Protein AF-A0AAV3YFN3-F1 (afdb_monomer_lite)

Radius of gyration: 21.77 Å; chains: 1; bounding box: 34×32×59 Å

Foldseek 3Di:
DPQQQDQDPQQRGGVVCQVVQAHDDDPDDDDPVRRDHDPCSVVSSVVSNVVSVVVVVVVVCVVVVPDPPDDDDDAQDWDWDQDPVPRDTDIDRGPPPPDDD

pLDDT: mean 84.96, std 13.47, range [33.41, 96.44]

Secondary structure (DSSP, 8-state):
--TTTSPPTTTSS-HHHHHHSSPPP-SS---HHHHS--TTHHHHHHHHHHHHHHHHHHHHHHHTT--SSPPPPPTT--EEEEPTTT--EEEE---------

Organism: NCBI:txid259542

Structure (mmCIF, N/CA/C/O backbone):
data_AF-A0AAV3YFN3-F1
#
_entry.id   AF-A0AAV3YFN3-F1
#
loop_
_atom_site.group_PDB
_atom_site.id
_atom_site.type_symbol
_atom_site.label_atom_id
_atom_site.label_alt_id
_atom_site.label_comp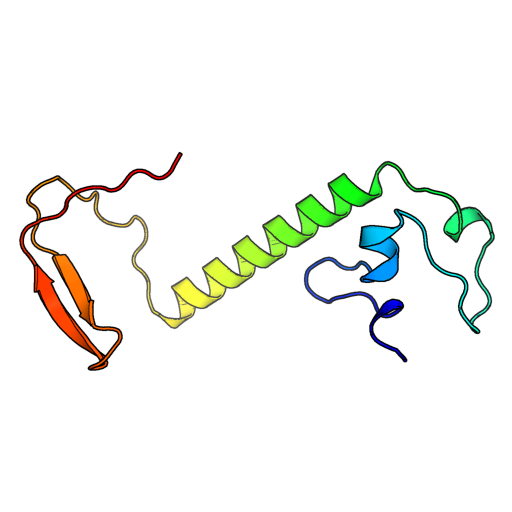_id
_atom_site.label_asym_id
_atom_site.label_entity_id
_atom_site.label_seq_id
_atom_site.pdbx_PDB_ins_code
_atom_site.Cartn_x
_atom_site.Cartn_y
_atom_site.Cartn_z
_atom_site.occupancy
_atom_site.B_iso_or_equiv
_atom_site.auth_seq_id
_atom_site.auth_comp_id
_atom_site.auth_asym_id
_atom_site.auth_atom_id
_atom_site.pdbx_PDB_model_num
ATOM 1 N N . MET A 1 1 ? -10.456 -19.593 9.752 1.00 56.38 1 MET A N 1
ATOM 2 C CA . MET A 1 1 ? -10.877 -18.220 9.375 1.00 56.38 1 MET A CA 1
ATOM 3 C C . MET A 1 1 ? -9.982 -17.193 10.095 1.00 56.38 1 MET A C 1
ATOM 5 O O . MET A 1 1 ? -10.391 -16.634 11.103 1.00 56.38 1 MET A O 1
ATOM 9 N N . ILE A 1 2 ? -8.732 -17.009 9.630 1.00 84.75 2 ILE A N 1
ATOM 10 C CA . ILE A 1 2 ? -7.653 -16.270 10.342 1.00 84.75 2 ILE A CA 1
ATOM 11 C C . ILE A 1 2 ? -7.343 -14.912 9.678 1.00 84.75 2 ILE A C 1
ATOM 13 O O . ILE A 1 2 ? -7.207 -13.906 10.371 1.00 84.75 2 ILE A O 1
ATOM 17 N N . TYR A 1 3 ? -7.363 -14.862 8.339 1.00 90.44 3 TYR A N 1
ATOM 18 C CA . TYR A 1 3 ? -6.943 -13.708 7.530 1.00 90.44 3 TYR A CA 1
ATOM 19 C C . TYR A 1 3 ? -7.578 -12.363 7.931 1.00 90.44 3 TYR A C 1
ATOM 21 O O . TYR A 1 3 ? -6.905 -11.340 7.971 1.00 90.44 3 TYR A O 1
ATOM 29 N N . ARG A 1 4 ? -8.872 -12.354 8.283 1.00 91.94 4 ARG A N 1
ATOM 30 C CA . ARG A 1 4 ? -9.615 -11.116 8.585 1.00 91.94 4 ARG A CA 1
ATOM 31 C C . ARG A 1 4 ? -9.123 -10.363 9.827 1.00 91.94 4 ARG A C 1
ATOM 33 O O . ARG A 1 4 ? -9.336 -9.159 9.905 1.00 91.94 4 ARG A O 1
ATOM 40 N N . ALA A 1 5 ? -8.541 -11.072 10.796 1.00 90.12 5 ALA A N 1
ATOM 41 C CA . ALA A 1 5 ? -8.120 -10.523 12.088 1.00 90.12 5 ALA A CA 1
ATOM 42 C C . ALA A 1 5 ? -6.595 -10.365 12.193 1.00 90.12 5 ALA A C 1
ATOM 44 O O . ALA A 1 5 ? -6.108 -9.669 13.079 1.00 90.12 5 ALA A O 1
ATOM 45 N N . THR A 1 6 ? -5.842 -10.993 11.289 1.00 91.19 6 THR A N 1
ATOM 46 C CA . THR A 1 6 ? -4.388 -10.858 11.202 1.00 91.19 6 THR A CA 1
ATOM 47 C C . THR A 1 6 ? -4.001 -9.546 10.521 1.00 91.19 6 THR A C 1
ATOM 49 O O . THR A 1 6 ? -4.499 -9.271 9.426 1.00 91.19 6 THR A O 1
ATOM 52 N N . PRO A 1 7 ? -3.120 -8.735 11.128 1.00 91.94 7 PRO A N 1
ATOM 53 C CA . PRO A 1 7 ? -2.560 -7.556 10.478 1.00 91.94 7 PRO A CA 1
ATOM 54 C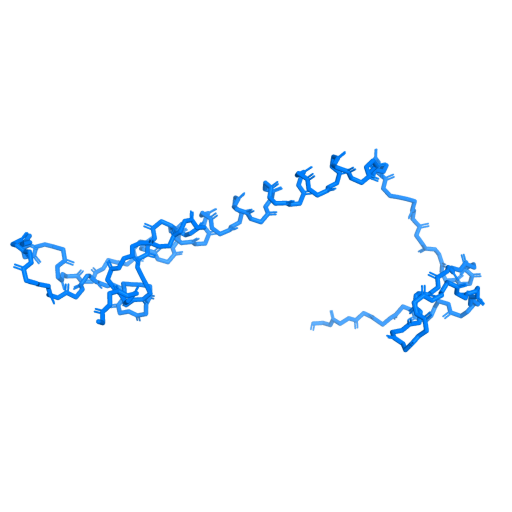 C . PRO A 1 7 ? -1.817 -7.916 9.189 1.00 91.94 7 PRO A C 1
ATOM 56 O O . PRO A 1 7 ? -1.069 -8.892 9.155 1.00 91.94 7 PRO A O 1
ATOM 59 N N . HIS A 1 8 ? -2.010 -7.119 8.138 1.00 93.19 8 HIS A N 1
ATOM 60 C CA . HIS A 1 8 ? -1.273 -7.279 6.887 1.00 93.19 8 HIS A CA 1
ATOM 61 C C . HIS A 1 8 ? 0.097 -6.593 6.970 1.00 93.19 8 HIS A C 1
ATOM 63 O O . HIS A 1 8 ? 0.209 -5.510 7.542 1.00 93.19 8 HIS A O 1
ATOM 69 N N . SER A 1 9 ? 1.131 -7.184 6.369 1.00 91.25 9 SER A N 1
ATOM 70 C CA . SER A 1 9 ? 2.513 -6.682 6.446 1.00 91.25 9 SER A CA 1
ATOM 71 C C . SER A 1 9 ? 2.698 -5.291 5.831 1.00 91.25 9 SER A C 1
ATOM 73 O O . SER A 1 9 ? 3.476 -4.493 6.342 1.00 91.25 9 SER A O 1
ATOM 75 N N . SER A 1 10 ? 1.967 -4.976 4.760 1.00 91.31 10 SER A N 1
ATOM 76 C CA . SER A 1 10 ? 2.084 -3.679 4.076 1.00 91.31 10 SER A CA 1
ATOM 77 C C . SER A 1 10 ? 1.397 -2.522 4.811 1.00 91.31 10 SER A C 1
ATOM 79 O O . SER A 1 10 ? 1.901 -1.404 4.798 1.00 91.31 10 SER A O 1
ATOM 81 N N . THR A 1 11 ? 0.251 -2.763 5.455 1.00 91.94 11 THR A N 1
ATOM 82 C CA . THR A 1 11 ? -0.569 -1.706 6.081 1.00 91.94 11 THR A CA 1
ATOM 83 C C . THR A 1 11 ? -0.521 -1.719 7.607 1.00 91.94 11 THR A C 1
ATOM 85 O O . THR A 1 11 ? -0.983 -0.767 8.235 1.00 91.94 11 THR A O 1
ATOM 88 N N . ASN A 1 12 ? 0.032 -2.773 8.217 1.00 91.81 12 ASN A N 1
ATOM 89 C CA . ASN A 1 12 ? 0.049 -3.031 9.662 1.00 91.81 12 ASN A CA 1
ATOM 90 C C . ASN A 1 12 ? -1.342 -3.069 10.321 1.00 91.81 12 ASN A C 1
ATOM 92 O O . ASN A 1 12 ? -1.468 -2.917 11.538 1.00 91.81 12 ASN A O 1
ATOM 96 N N . VAL A 1 13 ? -2.396 -3.268 9.527 1.00 93.31 13 VAL A N 1
ATOM 97 C CA . VAL A 1 13 ? -3.794 -3.288 9.970 1.00 93.31 13 VAL A CA 1
ATOM 98 C C . VAL A 1 13 ? -4.476 -4.531 9.406 1.00 93.31 13 VAL A C 1
ATOM 100 O O . VAL A 1 13 ? -4.126 -5.004 8.323 1.00 93.31 13 VAL A O 1
ATOM 103 N N . SER A 1 14 ? -5.415 -5.108 10.158 1.00 93.12 14 SER A N 1
ATOM 104 C CA . SER A 1 14 ? -6.163 -6.277 9.681 1.00 93.12 14 SER A CA 1
ATOM 105 C C . SER A 1 14 ? -7.211 -5.885 8.628 1.00 93.12 14 SER A C 1
ATOM 107 O O . SER A 1 14 ? -7.748 -4.776 8.694 1.00 93.12 14 SER A O 1
ATOM 109 N N . PRO A 1 15 ? -7.567 -6.771 7.680 1.00 94.06 15 PRO A N 1
ATOM 110 C CA . PRO A 1 15 ? -8.577 -6.463 6.666 1.00 94.06 15 PRO A CA 1
ATOM 111 C C . PRO A 1 15 ? -9.922 -6.016 7.255 1.00 94.06 15 PRO A C 1
ATOM 113 O O . PRO A 1 15 ? -10.532 -5.068 6.767 1.00 94.06 15 PRO A O 1
ATOM 116 N N . ALA A 1 16 ? -10.373 -6.654 8.341 1.00 93.12 16 ALA A N 1
ATOM 117 C CA . ALA A 1 16 ? -11.619 -6.265 8.994 1.00 93.12 16 ALA A CA 1
ATOM 118 C C . ALA A 1 16 ? -11.516 -4.890 9.672 1.00 93.12 16 ALA A C 1
ATOM 120 O O . ALA A 1 16 ? -12.476 -4.125 9.652 1.00 93.12 16 ALA A O 1
ATOM 121 N N . GLU A 1 17 ? -10.359 -4.564 10.248 1.00 92.81 17 GLU A N 1
ATOM 122 C CA . GLU A 1 17 ? -10.121 -3.273 10.897 1.00 92.81 17 GLU A CA 1
ATOM 123 C C . GLU A 1 17 ? -10.042 -2.124 9.889 1.00 92.81 17 GLU A C 1
ATOM 125 O O . GLU A 1 17 ? -10.590 -1.054 10.150 1.00 92.81 17 GLU A O 1
ATOM 130 N N . ALA A 1 18 ? -9.440 -2.362 8.722 1.00 93.56 18 ALA A N 1
ATOM 131 C CA . ALA A 1 18 ? -9.406 -1.399 7.625 1.00 93.56 18 ALA A CA 1
ATOM 132 C C . ALA A 1 18 ? -10.805 -1.096 7.064 1.00 93.56 18 ALA A C 1
ATOM 134 O O . ALA A 1 18 ? -11.076 0.037 6.686 1.00 93.56 18 ALA A O 1
ATOM 135 N N . LEU A 1 19 ? -11.695 -2.092 7.032 1.00 92.81 19 LEU A N 1
ATOM 136 C CA . LEU A 1 19 ? -13.055 -1.934 6.518 1.00 92.81 19 LEU A CA 1
ATOM 137 C C . LEU A 1 19 ? -14.015 -1.327 7.554 1.00 92.81 19 LEU A C 1
ATOM 139 O O . LEU A 1 19 ? -14.863 -0.511 7.211 1.00 92.81 19 LEU A O 1
ATOM 143 N N . MET A 1 20 ? -13.893 -1.721 8.824 1.00 91.19 20 MET A N 1
ATOM 144 C CA . MET A 1 20 ? -14.827 -1.326 9.890 1.00 91.19 20 MET A CA 1
ATOM 145 C C . MET A 1 20 ? -14.362 -0.101 10.695 1.00 91.19 20 MET A C 1
ATOM 147 O O . MET A 1 20 ? -15.081 0.355 11.586 1.00 91.19 20 MET A O 1
ATOM 151 N N . ASN A 1 21 ? -13.148 0.404 10.449 1.00 92.19 21 ASN A N 1
ATOM 152 C CA . ASN A 1 21 ? -12.469 1.425 11.259 1.00 92.19 21 ASN A CA 1
ATOM 153 C C . ASN A 1 21 ? -12.424 1.110 12.764 1.00 92.19 21 ASN A C 1
ATOM 155 O O . ASN A 1 21 ? -12.343 2.020 13.585 1.00 92.19 21 ASN A O 1
ATOM 159 N N . ARG A 1 22 ? -12.502 -0.165 13.145 1.00 91.81 22 ARG A N 1
ATOM 160 C CA . ARG A 1 22 ? -12.468 -0.663 14.528 1.00 91.81 22 ARG A CA 1
ATOM 161 C C . ARG A 1 22 ? -11.997 -2.108 14.523 1.00 91.81 22 ARG A C 1
ATOM 163 O O . ARG A 1 22 ? -12.179 -2.797 13.518 1.00 91.81 22 ARG A O 1
ATOM 170 N N . LYS A 1 23 ? -11.469 -2.614 15.635 1.00 90.94 23 LYS A N 1
ATOM 171 C CA . LYS A 1 23 ? -11.147 -4.041 15.708 1.00 90.94 23 LYS A CA 1
ATOM 172 C C . LYS A 1 23 ? -12.409 -4.880 15.886 1.00 90.94 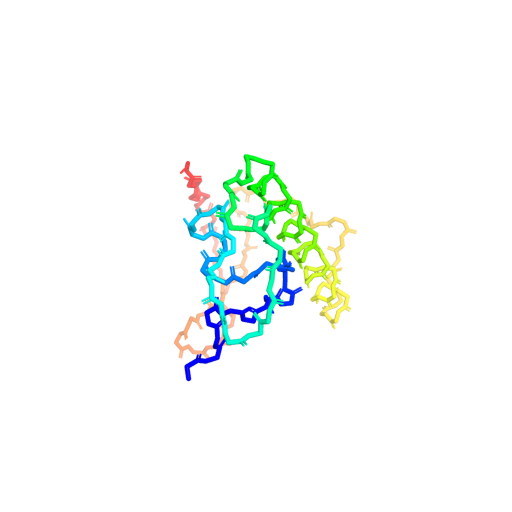23 LYS A C 1
ATOM 174 O O . LYS A 1 23 ? -13.343 -4.491 16.586 1.00 90.94 23 LYS A O 1
ATOM 179 N N . ILE A 1 24 ? -12.430 -6.049 15.249 1.00 90.88 24 ILE A N 1
ATOM 180 C CA . ILE A 1 24 ? -13.478 -7.047 15.475 1.00 90.88 24 ILE A CA 1
ATOM 181 C C . ILE A 1 24 ? -13.189 -7.823 16.759 1.00 90.88 24 ILE A C 1
ATOM 183 O O . ILE A 1 24 ? -12.030 -8.078 17.086 1.00 90.88 24 ILE A O 1
ATOM 187 N N . LYS A 1 25 ? -14.243 -8.235 17.466 1.00 90.06 25 LYS A N 1
ATOM 188 C CA . LYS A 1 25 ? -14.102 -9.122 18.621 1.00 90.06 25 LYS A CA 1
ATOM 189 C C . LYS A 1 25 ? -13.547 -10.469 18.153 1.00 90.06 25 LYS A C 1
ATOM 191 O O . LYS A 1 25 ? -14.066 -11.069 17.209 1.00 90.06 25 LYS A O 1
ATOM 196 N N . THR A 1 26 ? -12.486 -10.928 18.803 1.00 89.56 26 THR A N 1
ATOM 197 C CA . THR A 1 26 ? -11.883 -12.245 18.567 1.00 89.56 26 THR A CA 1
ATOM 198 C C . THR A 1 26 ? -11.975 -13.094 19.837 1.00 89.56 26 THR A C 1
ATOM 200 O O . THR A 1 26 ? -12.507 -12.635 20.844 1.00 89.56 26 THR A O 1
ATOM 203 N N . GLN A 1 27 ? -11.498 -14.342 19.780 1.00 88.31 27 GLN A N 1
ATOM 204 C CA . GLN A 1 27 ? -11.422 -15.225 20.956 1.00 88.31 27 GLN A CA 1
ATOM 205 C C . GLN A 1 27 ? -10.344 -14.777 21.955 1.00 88.31 27 GLN A C 1
ATOM 207 O O . GLN A 1 27 ? -10.340 -15.208 23.103 1.00 88.31 27 GLN A O 1
ATOM 212 N N . VAL A 1 28 ? -9.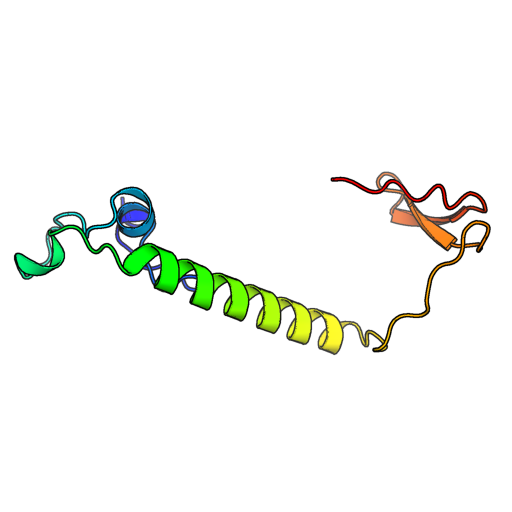423 -13.914 21.519 1.00 86.25 28 VAL A N 1
ATOM 213 C CA . VAL A 1 28 ? -8.414 -13.316 22.390 1.00 86.25 28 VAL A CA 1
ATOM 214 C C . VAL A 1 28 ? -9.080 -12.187 23.180 1.00 86.25 28 VAL A C 1
ATOM 216 O O . VAL A 1 28 ? -9.821 -11.399 22.583 1.00 86.25 28 VAL A O 1
ATOM 219 N N . PRO A 1 29 ? -8.843 -12.075 24.498 1.00 89.31 29 PRO A N 1
ATOM 220 C CA . PRO A 1 29 ? -9.340 -10.952 25.280 1.00 89.31 29 PRO A CA 1
ATOM 221 C C . PRO A 1 29 ? -8.767 -9.632 24.748 1.00 89.31 29 PRO A C 1
ATOM 223 O O . PRO A 1 29 ? -7.576 -9.513 24.464 1.00 89.31 29 PRO A O 1
ATOM 226 N N . MET A 1 30 ? -9.638 -8.637 24.591 1.00 88.56 30 MET A N 1
ATOM 227 C CA . MET A 1 30 ? -9.317 -7.332 24.013 1.00 88.56 30 MET A CA 1
ATOM 228 C C . MET A 1 30 ? -9.914 -6.221 24.868 1.00 88.56 30 MET A C 1
ATOM 230 O O . MET A 1 30 ? -10.955 -6.410 25.495 1.00 88.56 30 MET A O 1
ATOM 234 N N . LEU A 1 31 ? -9.280 -5.049 24.856 1.00 91.62 31 LEU A N 1
ATOM 235 C CA . LEU A 1 31 ? -9.821 -3.877 25.539 1.00 91.62 31 LEU A CA 1
ATOM 236 C C . LEU A 1 31 ? -11.029 -3.337 24.766 1.00 91.62 31 LEU A C 1
ATOM 238 O O . LEU A 1 31 ? -10.988 -3.235 23.539 1.00 91.62 31 LEU A O 1
ATOM 242 N N . GLU A 1 32 ? -12.066 -2.900 25.480 1.00 88.50 32 GLU A N 1
ATOM 243 C CA . GLU A 1 32 ? -13.267 -2.302 24.873 1.00 88.50 32 GLU A CA 1
ATOM 244 C C . GLU A 1 32 ? -12.943 -1.074 24.015 1.00 88.50 32 GLU A C 1
ATOM 246 O O . GLU A 1 32 ? -13.550 -0.859 22.967 1.00 88.50 32 GLU A O 1
ATOM 251 N N . SER A 1 33 ? -11.904 -0.320 24.384 1.00 88.06 33 SER A N 1
ATOM 252 C CA . SER A 1 33 ? -11.416 0.822 23.605 1.00 88.06 33 SER A CA 1
ATOM 253 C C . SER A 1 33 ? -10.992 0.453 22.178 1.00 88.06 33 SER A C 1
ATOM 255 O O . SER A 1 33 ? -11.074 1.287 21.280 1.00 88.06 33 SER A O 1
ATOM 257 N N . GLN A 1 34 ? -10.580 -0.796 21.935 1.00 86.19 34 GLN A N 1
ATOM 258 C CA . GLN A 1 34 ? -10.182 -1.283 20.611 1.00 86.19 34 GLN A CA 1
ATOM 259 C C . GLN A 1 34 ? -11.382 -1.638 19.719 1.00 86.19 34 GLN A C 1
ATOM 261 O O . GLN A 1 34 ? -11.235 -1.695 18.495 1.00 86.19 34 GLN A O 1
ATOM 266 N N . LEU A 1 35 ? -12.557 -1.870 20.314 1.00 87.56 35 LEU A N 1
ATOM 267 C CA . LEU A 1 35 ? -13.812 -2.128 19.599 1.00 87.56 35 LEU A CA 1
ATOM 268 C C . LEU A 1 35 ? -14.488 -0.824 19.145 1.00 87.56 35 LEU A C 1
ATOM 270 O O . LEU A 1 35 ? -15.434 -0.863 18.357 1.00 87.56 35 LEU A O 1
ATOM 274 N N . MET A 1 36 ? -14.008 0.329 19.612 1.00 90.88 36 MET A N 1
ATOM 275 C CA . MET A 1 36 ? -14.523 1.638 19.223 1.00 90.88 36 MET A CA 1
ATOM 276 C C . MET A 1 36 ? -13.917 2.102 17.896 1.00 90.88 36 MET A C 1
ATOM 278 O O . MET A 1 36 ? -12.797 1.737 17.532 1.00 90.88 36 MET A O 1
ATOM 282 N N . SER A 1 37 ? -14.667 2.922 17.156 1.00 87.69 37 SER A N 1
ATOM 283 C CA . SER A 1 37 ? -14.195 3.440 15.872 1.00 87.69 37 SER A CA 1
ATOM 284 C C . SER A 1 37 ? -13.030 4.415 16.044 1.00 87.69 37 SER A C 1
ATOM 286 O O . SER A 1 37 ? -13.103 5.370 16.819 1.00 87.69 37 SER A O 1
ATOM 288 N N . ASN A 1 38 ? -11.968 4.213 15.270 1.00 88.06 38 ASN A N 1
ATOM 289 C CA . ASN A 1 38 ? -10.802 5.077 15.226 1.00 88.06 38 ASN A CA 1
ATOM 290 C C . ASN A 1 38 ? -10.783 5.909 13.936 1.00 88.06 38 ASN A C 1
ATOM 292 O O . ASN A 1 38 ? -10.376 5.449 12.871 1.00 88.06 38 ASN A O 1
ATOM 296 N N . ARG A 1 39 ? -11.134 7.194 14.050 1.00 85.12 39 ARG A N 1
ATOM 297 C CA . ARG A 1 39 ? -11.136 8.137 12.915 1.00 85.12 39 ARG A CA 1
ATOM 298 C C . ARG A 1 39 ? -9.753 8.385 12.301 1.00 85.12 39 ARG A C 1
ATOM 300 O O . ARG A 1 39 ? -9.660 8.786 11.146 1.00 85.12 39 ARG A O 1
ATOM 307 N N . LYS A 1 40 ? -8.666 8.176 13.052 1.00 88.50 40 LYS A N 1
ATOM 308 C CA . LYS A 1 40 ? -7.289 8.402 12.569 1.00 88.50 40 LYS A CA 1
ATOM 309 C C . LYS A 1 40 ? -6.736 7.208 11.783 1.00 88.50 40 LYS A C 1
ATOM 311 O O . LYS A 1 40 ? -5.668 7.317 11.182 1.00 88.50 40 LYS A O 1
ATOM 316 N N . LEU A 1 41 ? -7.453 6.085 11.770 1.00 90.44 41 LEU A N 1
ATOM 317 C CA . LEU A 1 41 ? -6.987 4.822 11.210 1.00 90.44 41 LEU A CA 1
ATOM 318 C C . LEU A 1 41 ? -6.731 4.896 9.699 1.00 90.44 41 LEU A C 1
ATOM 320 O O . LEU A 1 41 ? -5.681 4.451 9.247 1.00 90.44 41 LEU A O 1
ATOM 324 N N . HIS A 1 42 ? -7.603 5.557 8.935 1.00 90.31 42 HIS A N 1
ATOM 325 C CA . HIS A 1 42 ? -7.403 5.747 7.491 1.00 90.31 42 HIS A CA 1
ATOM 326 C C . HIS A 1 42 ? -6.101 6.477 7.154 1.00 90.31 42 HIS A C 1
ATOM 328 O O . HIS A 1 42 ? -5.368 6.059 6.260 1.00 90.31 42 HIS A O 1
ATOM 334 N N . LYS A 1 43 ? -5.782 7.549 7.894 1.00 93.19 43 LYS A N 1
ATOM 335 C CA . LYS A 1 43 ? -4.531 8.298 7.695 1.00 93.19 43 LYS A CA 1
ATOM 336 C C . LYS A 1 43 ? -3.317 7.407 7.958 1.00 93.19 43 LYS A C 1
ATOM 338 O O . LYS A 1 43 ? -2.351 7.446 7.204 1.00 93.19 43 LYS A O 1
ATOM 343 N N . LYS A 1 44 ? -3.399 6.569 8.996 1.00 92.50 44 LYS A N 1
ATOM 344 C CA . LYS A 1 44 ? -2.360 5.596 9.342 1.00 92.50 44 LYS A CA 1
ATOM 345 C C . LYS A 1 44 ? -2.166 4.565 8.224 1.00 92.50 44 LYS A C 1
ATOM 347 O O . LYS A 1 44 ? -1.036 4.367 7.793 1.00 92.50 44 LYS A O 1
ATOM 352 N N . ILE A 1 45 ? -3.248 3.966 7.719 1.00 94.38 45 ILE A N 1
ATOM 353 C CA . ILE A 1 45 ? -3.192 3.005 6.604 1.00 94.38 45 ILE A CA 1
ATOM 354 C C . ILE A 1 45 ? -2.552 3.643 5.373 1.00 94.38 45 ILE A C 1
ATOM 356 O O . ILE A 1 45 ? -1.622 3.073 4.815 1.00 94.38 45 ILE A O 1
ATOM 360 N N . SER A 1 46 ? -3.010 4.835 4.981 1.00 94.12 46 SER A N 1
ATOM 361 C CA . SER A 1 46 ? -2.494 5.528 3.797 1.00 94.12 46 SER A CA 1
ATOM 362 C C . SER A 1 46 ? -0.995 5.812 3.897 1.00 94.12 46 SER A C 1
ATOM 364 O O . SER A 1 46 ? -0.287 5.688 2.902 1.00 94.12 46 SER A O 1
ATOM 366 N N . PHE A 1 47 ? -0.506 6.175 5.085 1.00 95.69 47 PHE A N 1
ATOM 367 C CA . PHE A 1 47 ? 0.917 6.404 5.319 1.00 95.69 47 PHE A CA 1
ATOM 368 C C . PHE A 1 47 ? 1.742 5.119 5.153 1.00 95.69 47 PHE A C 1
ATOM 370 O O . PHE A 1 47 ? 2.738 5.119 4.430 1.00 95.69 47 PHE A O 1
ATOM 377 N N . TYR A 1 48 ? 1.323 4.014 5.781 1.00 95.25 48 TYR A N 1
ATOM 378 C CA . TYR A 1 48 ? 2.043 2.741 5.661 1.00 95.25 48 TYR A CA 1
ATOM 379 C C . TYR A 1 48 ? 1.987 2.169 4.248 1.00 95.25 48 TYR A C 1
ATOM 381 O O . TYR A 1 48 ? 3.005 1.696 3.755 1.00 95.25 48 TYR A O 1
ATOM 389 N N . ASP A 1 49 ? 0.841 2.268 3.577 1.00 95.81 49 ASP A N 1
ATOM 390 C CA . ASP A 1 49 ? 0.690 1.844 2.187 1.00 95.81 49 ASP A CA 1
ATOM 391 C C . ASP A 1 49 ? 1.632 2.624 1.257 1.00 95.81 49 ASP A C 1
ATOM 393 O O . ASP A 1 49 ? 2.375 2.023 0.480 1.00 95.81 49 ASP A O 1
ATOM 397 N N . ALA A 1 50 ? 1.690 3.953 1.397 1.00 96.31 50 ALA A N 1
ATOM 398 C CA . ALA A 1 50 ? 2.621 4.784 0.638 1.00 96.31 50 ALA A CA 1
ATOM 399 C C . ALA A 1 50 ? 4.087 4.389 0.892 1.00 96.31 50 ALA A C 1
ATOM 401 O O . ALA A 1 50 ? 4.867 4.271 -0.053 1.00 96.31 50 ALA A O 1
ATOM 402 N N . ASN A 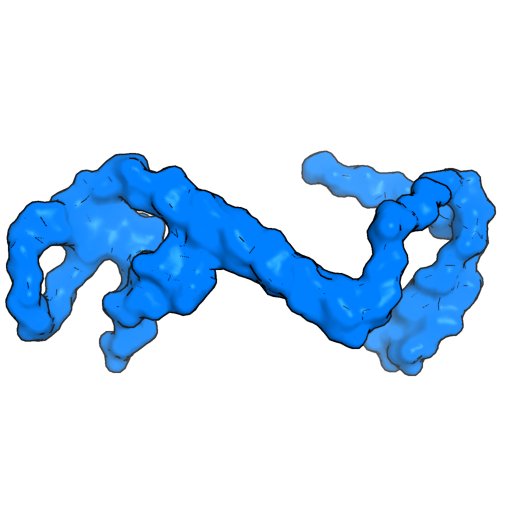1 51 ? 4.452 4.119 2.149 1.00 96.44 51 ASN A N 1
ATOM 403 C CA . ASN A 1 51 ? 5.795 3.665 2.508 1.00 96.44 51 ASN A CA 1
ATOM 404 C C . ASN A 1 51 ? 6.111 2.249 1.984 1.00 96.44 51 ASN A C 1
ATOM 406 O O . ASN A 1 51 ? 7.223 1.963 1.539 1.00 96.44 51 ASN A O 1
ATOM 410 N N . SER A 1 52 ? 5.136 1.340 1.993 1.00 95.62 52 SER A N 1
ATOM 411 C CA . SER A 1 52 ? 5.304 -0.004 1.436 1.00 95.62 52 SER A CA 1
ATOM 412 C C . SER A 1 52 ? 5.495 0.055 -0.080 1.00 95.62 52 SER A C 1
ATOM 414 O O . SER A 1 52 ? 6.328 -0.665 -0.623 1.00 95.62 52 SER A O 1
ATOM 416 N N . LYS A 1 53 ? 4.763 0.934 -0.773 1.00 95.25 53 LYS A N 1
ATOM 417 C CA . LYS A 1 53 ? 4.908 1.146 -2.219 1.00 95.25 53 LYS A CA 1
ATOM 418 C C . LYS A 1 53 ? 6.246 1.793 -2.571 1.00 95.25 53 LYS A C 1
ATOM 420 O O . LYS A 1 53 ? 6.877 1.377 -3.540 1.00 95.25 53 LYS A O 1
ATOM 425 N N . SER A 1 54 ? 6.704 2.773 -1.789 1.00 95.50 54 SER A N 1
ATOM 426 C CA . SER A 1 54 ? 7.992 3.433 -2.032 1.00 95.50 54 SER A CA 1
ATOM 427 C C . SER A 1 54 ? 9.173 2.483 -1.830 1.00 95.50 54 SER A C 1
ATOM 429 O O . SER A 1 54 ? 10.082 2.453 -2.658 1.00 95.50 54 SER A O 1
ATOM 431 N N . THR A 1 55 ? 9.140 1.657 -0.782 1.00 95.25 55 THR A N 1
ATOM 432 C CA . THR A 1 55 ? 10.180 0.648 -0.529 1.00 95.25 55 THR A CA 1
ATOM 433 C C . THR A 1 55 ? 10.164 -0.458 -1.580 1.00 95.25 55 THR A C 1
ATOM 435 O O . THR A 1 55 ? 11.221 -0.792 -2.110 1.00 95.25 55 THR A O 1
ATOM 438 N N . ALA A 1 56 ? 8.986 -0.969 -1.957 1.00 94.25 56 ALA A N 1
ATOM 439 C CA . ALA A 1 56 ? 8.853 -1.948 -3.036 1.00 94.25 56 ALA A CA 1
ATOM 440 C C . ALA A 1 56 ? 9.435 -1.423 -4.357 1.00 94.25 56 ALA A C 1
ATOM 442 O O . ALA A 1 56 ? 10.217 -2.122 -4.999 1.00 94.25 56 ALA A O 1
ATOM 443 N N . LYS A 1 57 ? 9.124 -0.169 -4.718 1.00 93.69 57 LYS A N 1
ATOM 444 C CA . LYS A 1 57 ? 9.714 0.497 -5.884 1.00 93.69 57 LYS A CA 1
ATOM 445 C C . LYS A 1 57 ? 11.237 0.565 -5.780 1.00 93.69 57 LYS A C 1
ATOM 447 O O . LYS A 1 57 ? 11.923 0.147 -6.701 1.00 93.69 57 LYS A O 1
ATOM 452 N N . LEU A 1 58 ? 11.769 1.040 -4.655 1.00 93.94 58 LEU A N 1
ATOM 453 C CA . LEU A 1 58 ? 13.213 1.172 -4.453 1.00 93.94 58 LEU A CA 1
ATOM 454 C C . LEU A 1 58 ? 13.944 -0.169 -4.593 1.00 93.94 58 LEU A C 1
ATOM 456 O O . LEU A 1 58 ? 15.001 -0.228 -5.220 1.00 93.94 58 LEU A O 1
ATOM 460 N N . TYR A 1 59 ? 13.402 -1.245 -4.019 1.00 94.94 59 TYR A N 1
ATOM 461 C CA . TYR A 1 59 ? 14.007 -2.572 -4.138 1.00 94.94 59 TYR A CA 1
ATOM 462 C C . TYR A 1 59 ? 13.917 -3.122 -5.558 1.00 94.94 59 TYR A C 1
ATOM 464 O O . TYR A 1 59 ? 14.893 -3.693 -6.043 1.00 94.94 59 TYR A O 1
ATOM 472 N N . PHE A 1 60 ? 12.788 -2.912 -6.232 1.00 94.31 60 PHE A N 1
ATOM 473 C CA . PHE A 1 60 ? 12.619 -3.294 -7.628 1.00 94.31 60 PHE A CA 1
ATOM 474 C C . PHE A 1 60 ? 13.618 -2.563 -8.534 1.00 94.31 60 PHE A C 1
ATOM 476 O O . PHE A 1 60 ? 14.340 -3.212 -9.291 1.00 94.31 60 PHE A O 1
ATOM 483 N N . ASP A 1 61 ? 13.711 -1.238 -8.402 1.00 92.25 61 ASP A N 1
ATOM 484 C CA . ASP A 1 61 ? 14.617 -0.382 -9.170 1.00 92.25 61 ASP A CA 1
ATOM 485 C C . ASP A 1 61 ? 16.081 -0.780 -8.930 1.00 92.25 61 ASP A C 1
ATOM 487 O O . ASP A 1 61 ? 16.862 -0.898 -9.875 1.00 92.25 61 ASP A O 1
ATOM 491 N N . ARG A 1 62 ? 16.448 -1.064 -7.671 1.00 91.56 62 ARG A N 1
ATOM 492 C CA . ARG A 1 62 ? 17.791 -1.532 -7.302 1.00 91.56 62 ARG A CA 1
ATOM 493 C C . ARG A 1 62 ? 18.119 -2.888 -7.920 1.00 91.56 62 ARG A C 1
ATOM 495 O O . ARG A 1 62 ? 19.220 -3.055 -8.434 1.00 91.56 62 ARG A O 1
ATOM 502 N N . TYR A 1 63 ? 17.194 -3.844 -7.857 1.00 93.94 63 TYR A N 1
ATOM 503 C CA . TYR A 1 63 ? 17.409 -5.192 -8.388 1.00 93.94 63 TYR A CA 1
ATOM 504 C C . TYR A 1 63 ? 17.576 -5.188 -9.914 1.00 93.94 63 TYR A C 1
ATOM 506 O O . TYR A 1 63 ? 18.421 -5.904 -10.439 1.00 93.94 63 TYR A O 1
ATOM 514 N N . HIS A 1 64 ? 16.824 -4.337 -10.618 1.00 89.75 64 HIS A N 1
ATOM 515 C CA . HIS A 1 64 ? 16.856 -4.243 -12.081 1.00 89.75 64 HIS A CA 1
ATOM 516 C C . HIS A 1 64 ? 17.837 -3.187 -12.619 1.00 89.75 64 HIS A C 1
ATOM 518 O O . HIS A 1 64 ? 17.875 -2.950 -13.825 1.00 89.75 64 HIS A O 1
ATOM 524 N N . GLY A 1 65 ? 18.624 -2.535 -11.754 1.00 87.75 65 GLY A N 1
ATOM 525 C CA . GLY A 1 65 ? 19.599 -1.519 -12.164 1.00 87.75 65 GLY A CA 1
ATOM 526 C C . GLY A 1 65 ? 18.968 -0.313 -12.869 1.00 87.75 65 GLY A C 1
ATOM 527 O O . GLY A 1 65 ? 19.565 0.247 -13.793 1.00 87.75 65 GLY A O 1
ATOM 528 N N . ALA A 1 66 ? 17.752 0.071 -12.472 1.00 86.12 66 ALA A N 1
ATOM 529 C CA . ALA A 1 66 ? 17.039 1.182 -13.083 1.00 86.12 66 ALA A CA 1
ATOM 530 C C . ALA A 1 66 ? 17.846 2.483 -12.939 1.00 86.12 66 ALA A C 1
ATOM 532 O O . ALA A 1 66 ? 18.285 2.855 -11.850 1.00 86.12 66 ALA A O 1
ATOM 533 N N . LYS A 1 67 ? 18.041 3.194 -14.054 1.00 82.88 67 LYS A N 1
ATOM 534 C CA . LYS A 1 67 ? 18.734 4.485 -14.060 1.00 82.88 67 LYS A CA 1
ATOM 535 C C . LYS A 1 67 ? 17.753 5.588 -13.669 1.00 82.88 67 LYS A C 1
ATOM 537 O O . LYS A 1 67 ? 16.737 5.782 -14.333 1.00 82.88 67 LYS A O 1
ATOM 542 N N . THR A 1 68 ? 18.074 6.319 -12.607 1.00 77.69 68 THR A N 1
ATOM 543 C CA . THR A 1 68 ? 17.333 7.508 -12.167 1.00 77.69 68 THR A CA 1
ATOM 544 C C . THR A 1 68 ? 18.195 8.762 -12.347 1.00 77.69 68 THR A C 1
ATOM 546 O O . THR A 1 68 ? 19.333 8.748 -11.871 1.00 77.69 68 THR A O 1
ATOM 549 N N . PRO A 1 69 ? 17.687 9.851 -12.958 1.00 79.81 69 PRO A N 1
ATOM 550 C CA . PRO A 1 69 ? 16.335 10.025 -13.499 1.00 79.81 69 PRO A CA 1
ATOM 551 C C . PRO A 1 69 ? 16.121 9.306 -14.842 1.00 79.81 69 PRO A C 1
ATOM 553 O O . PRO A 1 69 ? 17.054 9.112 -15.619 1.00 79.81 69 PRO A O 1
ATOM 556 N N . LEU A 1 70 ? 14.870 8.922 -15.109 1.00 81.06 70 LEU A N 1
ATOM 557 C CA . LEU A 1 70 ? 14.460 8.384 -16.407 1.00 81.06 70 LEU A CA 1
ATOM 558 C C . LEU A 1 70 ? 14.565 9.483 -17.483 1.00 81.06 70 LEU A C 1
ATOM 560 O O . LEU A 1 70 ? 14.283 10.646 -17.183 1.00 81.06 70 LEU A O 1
ATOM 564 N N . PRO A 1 71 ? 14.938 9.145 -18.729 1.00 82.25 71 PRO A N 1
ATOM 565 C CA . PRO A 1 71 ? 14.937 10.108 -19.823 1.00 82.25 71 PRO A CA 1
ATOM 566 C C . PRO A 1 71 ? 13.511 10.600 -20.114 1.00 82.25 71 PRO A C 1
ATOM 568 O O . PRO A 1 71 ? 12.561 9.816 -20.120 1.00 82.25 71 PRO A O 1
ATOM 571 N N . ASN A 1 72 ? 13.365 11.900 -20.379 1.00 82.81 72 ASN A N 1
ATOM 572 C CA . ASN A 1 72 ? 12.080 12.487 -20.755 1.00 82.81 72 ASN A CA 1
ATOM 573 C C . ASN A 1 72 ? 11.637 11.960 -22.126 1.00 82.81 72 ASN A C 1
ATOM 575 O O . ASN A 1 72 ? 12.396 12.012 -23.094 1.00 82.81 72 ASN A O 1
ATOM 579 N N . LEU A 1 73 ? 10.398 11.474 -22.208 1.00 83.88 73 LEU A N 1
ATOM 580 C CA . LEU A 1 73 ? 9.829 10.934 -23.438 1.00 83.88 73 LEU A CA 1
ATOM 581 C C . LEU A 1 73 ? 9.141 12.046 -24.241 1.00 83.88 73 LEU A C 1
ATOM 583 O O . LEU A 1 73 ? 8.204 12.671 -23.747 1.00 83.88 73 LEU A O 1
ATOM 587 N N . SER A 1 74 ? 9.591 12.280 -25.477 1.00 82.50 74 SER A N 1
ATOM 588 C CA . SER A 1 74 ? 8.983 13.254 -26.392 1.00 82.50 74 SER A CA 1
ATOM 589 C C . SER A 1 74 ? 8.042 12.556 -27.385 1.00 82.50 74 SER A C 1
ATOM 591 O O . SER A 1 74 ? 8.320 11.425 -27.799 1.00 82.50 74 SER A O 1
ATOM 593 N N . PRO A 1 75 ? 6.932 13.190 -27.807 1.00 83.38 75 PRO A N 1
ATOM 594 C CA . PRO A 1 75 ? 6.118 12.672 -28.901 1.00 83.38 75 PRO A CA 1
ATOM 595 C C . PRO A 1 75 ? 6.963 12.435 -30.162 1.00 83.38 75 PRO A C 1
ATOM 597 O O . PRO A 1 75 ? 7.681 13.324 -30.613 1.00 83.38 75 PRO A O 1
ATOM 600 N N . GLY A 1 76 ? 6.876 11.232 -30.733 1.00 80.31 76 GLY A N 1
ATOM 601 C CA . GLY A 1 76 ? 7.651 10.839 -31.918 1.00 80.31 76 GLY A CA 1
ATOM 602 C C . GLY A 1 76 ? 8.998 10.175 -31.609 1.00 80.31 76 GLY A C 1
ATOM 603 O O . GLY A 1 76 ? 9.665 9.709 -32.531 1.00 80.31 76 GLY A O 1
ATOM 604 N N . SER A 1 77 ? 9.389 10.066 -30.334 1.00 79.56 77 SER A N 1
ATOM 605 C CA . SER A 1 77 ? 10.515 9.220 -29.931 1.00 79.56 77 SER A CA 1
ATOM 606 C C . SER A 1 77 ? 10.212 7.743 -30.202 1.00 79.56 77 SER A C 1
ATOM 608 O O . SER A 1 77 ? 9.127 7.249 -29.878 1.00 79.56 77 SER A O 1
ATOM 610 N N . GLN A 1 78 ? 11.195 7.031 -30.761 1.00 82.19 78 GLN A N 1
ATOM 611 C CA . GLN A 1 78 ? 11.152 5.575 -30.889 1.00 82.19 78 GLN A CA 1
ATOM 612 C C . GLN A 1 78 ? 11.218 4.936 -29.504 1.00 82.19 78 GLN A C 1
ATOM 614 O O . GLN A 1 78 ? 12.101 5.253 -28.707 1.00 82.19 78 GLN A O 1
ATOM 619 N N . VAL A 1 79 ? 10.285 4.030 -29.226 1.00 84.62 79 VAL A N 1
ATOM 620 C CA . VAL A 1 79 ? 10.248 3.263 -27.979 1.00 84.62 79 VAL A CA 1
ATOM 621 C C . VAL A 1 79 ? 10.133 1.780 -28.281 1.00 84.62 79 VAL A C 1
ATOM 623 O O . VAL A 1 79 ? 9.587 1.382 -29.310 1.00 84.62 79 VAL A O 1
ATOM 626 N N . LEU A 1 80 ? 10.646 0.957 -27.373 1.00 85.25 80 LEU A N 1
ATOM 627 C CA . LEU A 1 80 ? 10.408 -0.478 -27.390 1.00 85.25 80 LEU A CA 1
ATOM 628 C C . LEU A 1 80 ? 9.130 -0.756 -26.600 1.00 85.25 80 LEU A C 1
ATOM 630 O O . LEU A 1 80 ? 9.024 -0.372 -25.436 1.00 85.25 80 LEU A O 1
ATOM 634 N N . LEU A 1 81 ? 8.165 -1.415 -27.232 1.00 86.81 81 LEU A N 1
ATOM 635 C CA . LEU A 1 81 ? 6.975 -1.930 -26.568 1.00 86.81 81 LEU A CA 1
ATOM 636 C C . LEU A 1 81 ? 7.156 -3.431 -26.349 1.00 86.81 81 LEU A C 1
ATOM 638 O O . LEU A 1 81 ? 7.561 -4.149 -27.267 1.00 86.81 81 LEU A O 1
ATOM 642 N N . LYS A 1 82 ? 6.858 -3.895 -25.140 1.00 84.62 82 LYS A N 1
ATOM 643 C CA . LYS A 1 82 ? 6.782 -5.319 -24.844 1.00 84.62 82 LYS A CA 1
ATOM 644 C C . LYS A 1 82 ? 5.459 -5.863 -25.384 1.00 84.62 82 LYS A C 1
ATOM 646 O O . LYS A 1 82 ? 4.414 -5.289 -25.095 1.00 84.62 82 LYS A O 1
ATOM 651 N N . ASP A 1 83 ? 5.513 -6.920 -26.185 1.00 84.81 83 ASP A N 1
ATOM 652 C CA . ASP A 1 83 ? 4.316 -7.630 -26.637 1.00 84.81 83 ASP A CA 1
ATOM 653 C C . ASP A 1 83 ? 3.876 -8.639 -25.566 1.00 84.81 83 ASP A C 1
ATOM 655 O O . ASP A 1 83 ? 4.643 -9.538 -25.205 1.00 84.81 83 ASP A O 1
ATOM 659 N N . ASP A 1 84 ? 2.646 -8.495 -25.069 1.00 82.25 84 ASP A N 1
ATOM 660 C CA . ASP A 1 84 ? 2.083 -9.342 -24.008 1.00 82.25 84 ASP A CA 1
ATOM 661 C C . ASP A 1 84 ? 1.947 -10.812 -24.444 1.00 82.25 84 ASP A C 1
ATOM 663 O O . ASP A 1 84 ? 1.984 -11.708 -23.602 1.00 82.25 84 ASP A O 1
ATOM 667 N N . ASN A 1 85 ? 1.834 -11.075 -25.753 1.00 86.25 85 ASN A N 1
ATOM 668 C CA . ASN A 1 85 ? 1.652 -12.428 -26.286 1.00 86.25 85 ASN A CA 1
ATOM 669 C C . ASN A 1 85 ? 2.965 -13.158 -26.586 1.00 86.25 85 ASN A C 1
ATOM 67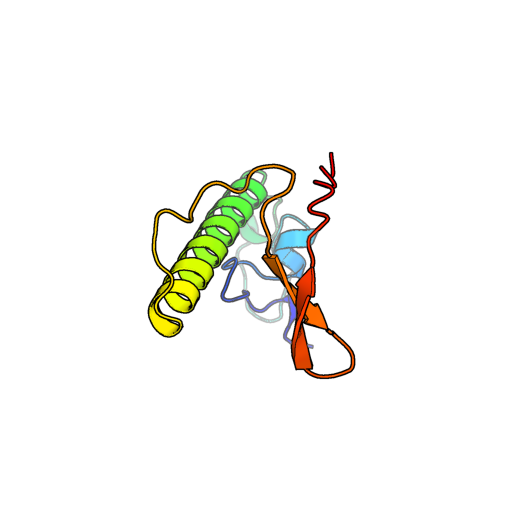1 O O . ASN A 1 85 ? 3.003 -14.387 -26.540 1.00 86.25 85 ASN A O 1
ATOM 675 N N . THR A 1 86 ? 4.026 -12.434 -26.955 1.00 82.38 86 THR A N 1
ATOM 676 C CA . THR A 1 86 ? 5.263 -13.052 -27.467 1.00 82.38 86 THR A CA 1
ATOM 677 C C . THR A 1 86 ? 6.495 -12.803 -26.602 1.00 82.38 86 THR A C 1
ATOM 679 O O . THR A 1 86 ? 7.559 -13.323 -26.931 1.00 82.38 86 THR A O 1
ATOM 682 N N . ASP A 1 87 ? 6.367 -12.035 -25.510 1.00 79.94 87 ASP A N 1
ATOM 683 C CA . ASP A 1 87 ? 7.452 -11.627 -24.595 1.00 79.94 87 ASP A CA 1
ATOM 684 C C . ASP A 1 87 ? 8.631 -10.919 -25.301 1.00 79.94 87 ASP A C 1
ATOM 686 O O . ASP A 1 87 ? 9.704 -10.712 -24.734 1.00 79.94 87 ASP A O 1
ATOM 690 N N . LYS A 1 88 ? 8.436 -10.511 -26.561 1.00 85.94 88 LYS A N 1
ATOM 691 C CA . LYS A 1 88 ? 9.431 -9.831 -27.391 1.00 85.94 88 LYS A CA 1
ATOM 692 C C . LYS A 1 88 ? 9.255 -8.322 -27.317 1.00 85.94 88 LYS A C 1
ATOM 694 O O . LYS A 1 88 ? 8.149 -7.799 -27.183 1.00 85.94 88 LYS A O 1
ATOM 699 N N . TRP A 1 89 ? 10.369 -7.616 -27.466 1.00 85.44 89 TRP A N 1
ATOM 700 C CA . TRP A 1 89 ? 10.395 -6.162 -27.573 1.00 85.44 89 TRP A CA 1
ATOM 701 C C . TRP A 1 89 ? 10.332 -5.752 -29.040 1.00 85.44 89 TRP A C 1
ATOM 703 O O . TRP A 1 89 ? 11.177 -6.162 -29.834 1.00 85.44 89 TRP A O 1
ATOM 713 N N . THR A 1 90 ? 9.346 -4.930 -29.394 1.00 85.00 90 THR A N 1
ATOM 714 C CA . THR A 1 90 ? 9.163 -4.423 -30.759 1.00 85.00 90 THR A CA 1
ATOM 715 C C . THR A 1 90 ? 9.314 -2.907 -30.780 1.00 85.00 90 THR A C 1
ATOM 717 O O . THR A 1 90 ? 8.736 -2.203 -29.951 1.00 85.00 90 THR A O 1
ATOM 720 N N . THR A 1 91 ? 10.085 -2.387 -31.734 1.00 80.31 91 THR A N 1
ATOM 721 C CA . THR A 1 91 ? 10.259 -0.942 -31.920 1.00 80.31 91 THR A CA 1
ATOM 722 C C . THR A 1 91 ? 8.996 -0.327 -32.511 1.00 80.31 91 THR A C 1
ATOM 724 O O . THR A 1 91 ? 8.570 -0.696 -33.604 1.00 80.31 91 THR A O 1
ATOM 727 N N . VAL A 1 92 ? 8.421 0.653 -31.818 1.00 76.81 92 VAL A N 1
ATOM 728 C CA . VAL A 1 92 ? 7.274 1.433 -32.289 1.00 76.81 92 VAL A CA 1
ATOM 729 C C . VAL A 1 92 ? 7.623 2.922 -32.332 1.00 76.81 92 VAL A C 1
ATOM 731 O O . VAL A 1 92 ? 8.257 3.471 -31.433 1.00 76.81 92 VAL A O 1
ATOM 734 N N . THR A 1 93 ? 7.211 3.591 -33.409 1.00 58.12 93 THR A N 1
ATOM 735 C CA . THR A 1 93 ? 7.492 5.015 -33.679 1.00 58.12 93 THR A CA 1
ATOM 736 C C . THR A 1 93 ? 6.384 5.957 -33.203 1.00 58.12 93 THR A C 1
ATOM 738 O O . THR A 1 93 ? 6.583 7.167 -33.144 1.00 58.12 93 THR A O 1
ATOM 741 N N . LYS A 1 94 ? 5.200 5.436 -32.852 1.00 59.53 94 LYS A N 1
ATOM 742 C CA . LYS A 1 94 ? 4.046 6.246 -32.433 1.00 59.53 94 LYS A CA 1
ATOM 743 C C . LYS A 1 94 ? 3.868 6.231 -30.918 1.00 59.53 94 LYS A C 1
ATOM 745 O O . LYS A 1 94 ? 3.032 5.508 -30.384 1.00 59.53 94 LYS A O 1
ATOM 750 N N . THR A 1 95 ? 4.585 7.104 -30.226 1.00 55.66 95 THR A N 1
ATOM 751 C CA . THR A 1 95 ? 4.250 7.500 -28.852 1.00 55.66 95 THR A CA 1
ATOM 752 C C . THR A 1 95 ? 3.029 8.425 -28.875 1.00 55.66 95 THR A C 1
ATOM 754 O O . THR A 1 95 ? 3.142 9.647 -28.882 1.00 55.66 95 THR A O 1
ATOM 757 N N . ARG A 1 96 ? 1.819 7.851 -28.918 1.00 51.72 96 ARG A N 1
ATOM 758 C CA . ARG A 1 96 ? 0.589 8.599 -28.615 1.00 51.72 96 ARG A CA 1
ATOM 759 C C . ARG A 1 96 ? 0.436 8.586 -27.093 1.00 51.72 96 ARG A C 1
ATOM 761 O O . ARG A 1 96 ? -0.002 7.583 -26.540 1.00 51.72 96 ARG A O 1
ATOM 768 N N . LEU A 1 97 ? 0.862 9.653 -26.415 1.00 52.09 97 LEU A N 1
ATOM 769 C CA . LEU A 1 97 ? 0.717 9.780 -24.961 1.00 52.09 97 LEU A CA 1
ATOM 770 C C . LEU A 1 97 ? -0.776 9.706 -24.600 1.00 52.09 97 LEU A C 1
ATOM 772 O O . LEU A 1 97 ? -1.525 10.654 -24.827 1.00 52.09 97 LEU A O 1
ATOM 776 N N . ARG A 1 98 ? -1.229 8.561 -24.081 1.00 43.38 98 ARG A N 1
ATOM 777 C CA . ARG A 1 98 ? -2.565 8.419 -23.497 1.00 43.38 98 ARG A CA 1
ATOM 778 C C . ARG A 1 98 ? -2.464 8.875 -22.045 1.00 43.38 98 ARG A C 1
ATOM 780 O O . ARG A 1 98 ? -2.055 8.114 -21.175 1.00 43.38 98 ARG A O 1
ATOM 787 N N . VAL A 1 99 ? -2.762 10.150 -21.819 1.00 35.53 99 VAL A N 1
ATOM 788 C CA . VAL A 1 99 ? -2.930 10.713 -20.478 1.00 35.53 99 VAL A CA 1
ATOM 789 C C . VAL A 1 99 ? -4.248 10.161 -19.929 1.00 35.53 99 VAL A C 1
ATOM 791 O O . VAL A 1 99 ? -5.302 10.425 -20.504 1.00 35.53 99 VAL A O 1
ATOM 794 N N . TYR A 1 100 ? -4.189 9.346 -18.878 1.00 33.41 100 TYR A N 1
ATOM 795 C CA . TYR A 1 100 ? -5.373 8.962 -18.109 1.00 33.41 100 TYR A CA 1
ATOM 796 C C . TYR A 1 100 ? -5.549 9.997 -16.989 1.00 33.41 100 TYR A C 1
ATOM 798 O O . TYR A 1 100 ? -4.617 10.203 -16.209 1.00 33.41 100 TYR A O 1
ATOM 806 N N . TYR A 1 101 ? -6.695 10.686 -17.000 1.00 34.22 101 TYR A N 1
ATOM 807 C CA . TYR A 1 101 ? -7.160 11.585 -15.937 1.00 34.22 101 TYR A CA 1
ATOM 808 C C . TYR A 1 101 ? -7.640 10.792 -14.721 1.00 34.22 101 TYR A C 1
ATOM 810 O O . TYR A 1 101 ? -8.215 9.699 -14.937 1.00 34.22 101 TYR A O 1
#

Sequence (101 aa):
MIYRATPHSSTNVSPAEALMNRKIKTQVPMLESQLMSNRKLHKKISFYDANSKSTAKLYFDRYHGAKTPLPNLSPGSQVLLKDDNTDKWTTVTKTRLRVYY